Protein AF-A0A926Y7V2-F1 (afdb_monomer)

Solvent-accessible surface area (backbone atoms only — not comparable to full-atom values): 4595 Å² total; per-residue (Å²): 139,65,71,73,63,56,71,67,55,77,77,66,64,90,63,87,92,54,75,84,41,69,43,82,52,98,90,41,76,42,81,41,77,53,45,86,91,39,73,88,51,45,43,67,59,54,53,51,46,57,51,34,31,75,75,67,32,62,72,58,28,52,50,55,51,51,57,50,62,76,73,109

Mean predicted aligned error: 10.53 Å

Foldseek 3Di:
DCVVVVVVCVPADPDDQDGWDWDDDPNDTDTDQADPVCNVDGRVLVSVLVVCCVVVNNVVSVVVSVVVVVVD

Sequence (72 aa):
MELVRRSLSNFLNIGERSLQLYQLQKGEYMECDRSPTFPILPATKIIEFLDNCKTLGITSSLRQFREWVRNQ

Radius of gyration: 14.94 Å; Cα contacts (8 Å, |Δi|>4): 54; chains: 1; bounding box: 30×33×38 Å

pLDDT: mean 76.96, std 18.29, range [39.25, 95.62]

Structure (mmCIF, N/CA/C/O backbone):
data_AF-A0A926Y7V2-F1
#
_entry.id   AF-A0A926Y7V2-F1
#
loop_
_atom_site.group_PDB
_atom_site.id
_atom_site.type_symbol
_atom_site.label_atom_id
_atom_site.label_alt_id
_atom_site.label_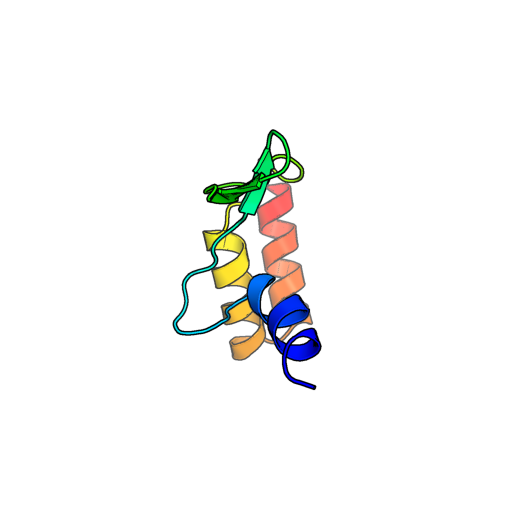comp_id
_atom_site.label_asym_id
_atom_site.label_entity_id
_atom_site.label_seq_id
_atom_site.pdbx_PDB_ins_code
_atom_site.Cartn_x
_atom_site.Cartn_y
_atom_site.Cartn_z
_atom_site.occupancy
_atom_site.B_iso_or_equiv
_atom_site.auth_seq_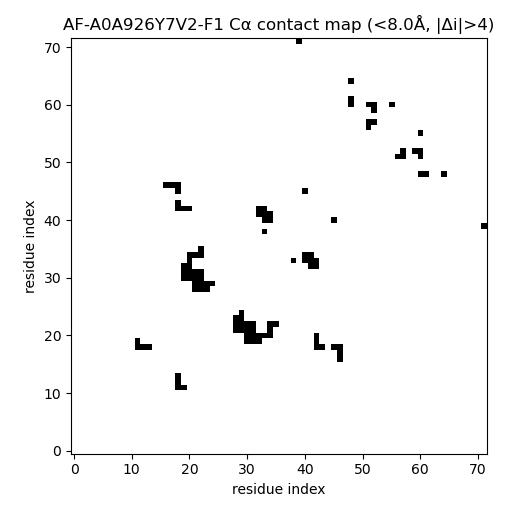id
_atom_site.auth_comp_id
_atom_site.auth_asym_id
_atom_site.auth_atom_id
_atom_site.pdbx_PDB_model_num
ATOM 1 N N . MET A 1 1 ? 20.796 -22.368 16.610 1.00 47.12 1 MET A N 1
ATOM 2 C CA . MET A 1 1 ? 20.866 -21.065 15.904 1.00 47.12 1 MET A CA 1
ATOM 3 C C . MET A 1 1 ? 19.789 -20.966 14.814 1.00 47.12 1 MET A C 1
ATOM 5 O O . MET A 1 1 ? 20.046 -20.457 13.735 1.00 47.12 1 MET A O 1
ATOM 9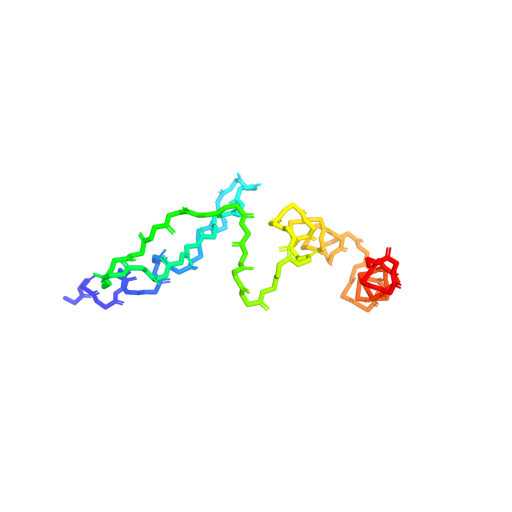 N N . GLU A 1 2 ? 18.566 -21.440 15.085 1.00 40.72 2 GLU A N 1
ATOM 10 C CA . GLU A 1 2 ? 17.496 -21.550 14.069 1.00 40.72 2 GLU A CA 1
ATOM 11 C C . GLU A 1 2 ? 16.264 -20.694 14.406 1.00 40.72 2 GLU A C 1
ATOM 13 O O . GLU A 1 2 ? 15.427 -20.420 13.550 1.00 40.72 2 GLU A O 1
ATOM 18 N N . LEU A 1 3 ? 16.194 -20.180 15.641 1.00 42.22 3 LEU A N 1
ATOM 19 C CA . LEU A 1 3 ? 15.110 -19.306 16.091 1.00 42.22 3 LEU A CA 1
ATOM 20 C C . LEU A 1 3 ? 15.192 -17.883 15.522 1.00 42.22 3 LEU A C 1
ATOM 22 O O . LEU A 1 3 ? 14.158 -17.257 15.314 1.00 42.22 3 LEU A O 1
ATOM 26 N N . VAL A 1 4 ? 16.388 -17.377 15.205 1.00 49.97 4 VAL A N 1
ATOM 27 C CA . VAL A 1 4 ? 16.538 -16.002 14.689 1.00 49.97 4 VAL A CA 1
ATOM 28 C C . VAL A 1 4 ? 16.043 -15.889 13.240 1.00 49.97 4 VAL A C 1
ATOM 30 O O . VAL A 1 4 ? 15.529 -14.848 12.840 1.00 49.97 4 VAL A O 1
ATOM 33 N N . ARG A 1 5 ? 16.090 -16.982 12.462 1.00 39.25 5 ARG A N 1
ATOM 34 C CA . ARG A 1 5 ? 15.657 -16.987 11.055 1.00 39.25 5 ARG A CA 1
ATOM 35 C C . ARG A 1 5 ? 14.129 -16.960 10.902 1.00 39.25 5 ARG A C 1
ATOM 37 O O . ARG A 1 5 ? 13.622 -16.362 9.957 1.00 39.25 5 ARG A O 1
ATOM 44 N N . ARG A 1 6 ? 13.383 -17.530 11.856 1.00 41.94 6 ARG A N 1
ATOM 45 C CA . ARG A 1 6 ? 11.906 -17.505 11.851 1.00 41.94 6 ARG A CA 1
ATOM 46 C C . ARG A 1 6 ? 11.322 -16.119 12.144 1.00 41.94 6 ARG A C 1
ATOM 48 O O . ARG A 1 6 ? 10.252 -15.804 11.641 1.00 41.94 6 ARG A O 1
ATOM 55 N N . SER A 1 7 ? 12.051 -15.268 12.868 1.00 42.28 7 SER A N 1
ATOM 56 C CA . SER A 1 7 ? 11.563 -13.942 13.278 1.00 42.28 7 SER A CA 1
ATOM 57 C C . SER A 1 7 ? 11.365 -12.962 12.107 1.00 42.28 7 SER A C 1
ATOM 59 O O . SER A 1 7 ? 10.476 -12.120 12.148 1.00 42.28 7 SER A O 1
ATOM 61 N N . LEU A 1 8 ? 12.128 -13.107 11.017 1.00 40.34 8 LEU A N 1
ATOM 62 C CA . LEU A 1 8 ? 11.993 -12.261 9.818 1.00 40.34 8 LEU A CA 1
ATOM 63 C C . LEU A 1 8 ? 11.165 -12.909 8.697 1.00 40.34 8 LEU A C 1
ATOM 65 O O . LEU A 1 8 ? 10.773 -12.232 7.753 1.00 40.34 8 LEU A O 1
ATOM 69 N N . SER A 1 9 ? 10.864 -14.206 8.812 1.00 41.28 9 SER A N 1
ATOM 70 C CA . SER A 1 9 ? 10.108 -14.962 7.800 1.00 41.28 9 SER A CA 1
ATOM 71 C C . SER A 1 9 ? 8.591 -14.772 7.927 1.00 41.28 9 SER A C 1
ATOM 73 O O . SER A 1 9 ? 7.864 -14.979 6.963 1.00 41.28 9 SER A O 1
ATOM 75 N N . ASN A 1 10 ? 8.113 -14.344 9.100 1.00 45.09 10 ASN A N 1
ATOM 76 C CA . ASN A 1 10 ? 6.689 -14.124 9.370 1.00 45.09 10 ASN A CA 1
ATOM 77 C C . ASN A 1 10 ? 6.181 -12.743 8.923 1.00 45.09 10 ASN A C 1
ATOM 79 O O . ASN A 1 10 ? 5.002 -12.453 9.093 1.00 45.09 10 ASN A O 1
ATOM 83 N N . PHE A 1 11 ? 7.049 -11.878 8.386 1.00 50.44 11 PHE A N 1
ATOM 84 C CA . PHE A 1 11 ? 6.681 -10.493 8.077 1.00 50.44 11 PHE A CA 1
ATOM 85 C C . PHE A 1 11 ? 6.298 -10.241 6.617 1.00 50.44 11 PHE A C 1
ATOM 87 O O . PHE A 1 11 ? 5.596 -9.270 6.349 1.00 50.44 11 PHE A O 1
ATOM 94 N N . LEU A 1 12 ? 6.724 -11.087 5.674 1.00 47.16 12 LEU A N 1
ATOM 95 C CA . LEU A 1 12 ? 6.316 -10.975 4.273 1.00 47.16 12 LEU A CA 1
ATOM 96 C C . LEU A 1 12 ? 6.689 -12.253 3.506 1.00 47.16 12 LEU A C 1
ATOM 98 O O . LEU A 1 12 ? 7.841 -12.429 3.110 1.00 47.16 12 LEU A O 1
ATOM 102 N N . ASN A 1 13 ? 5.729 -13.150 3.279 1.00 47.56 13 ASN A N 1
ATOM 103 C CA . ASN A 1 13 ? 5.915 -14.268 2.356 1.00 47.56 13 ASN A CA 1
ATOM 104 C C . ASN A 1 13 ? 5.518 -13.811 0.943 1.00 47.56 13 ASN A C 1
ATOM 106 O O . ASN A 1 13 ? 4.342 -13.792 0.599 1.00 47.56 13 ASN A O 1
ATOM 110 N N . ILE A 1 14 ? 6.495 -13.402 0.126 1.00 51.56 14 ILE A N 1
ATOM 111 C CA . ILE A 1 14 ? 6.288 -13.182 -1.316 1.00 51.56 14 ILE A CA 1
ATOM 112 C C . ILE A 1 14 ? 6.519 -14.518 -2.038 1.00 51.56 14 ILE A C 1
ATOM 114 O O . ILE A 1 14 ? 7.477 -14.682 -2.792 1.00 51.56 14 ILE A O 1
ATOM 118 N N . GLY A 1 15 ? 5.653 -15.489 -1.767 1.00 50.34 15 GLY A N 1
ATOM 119 C CA . GLY A 1 15 ? 5.550 -16.751 -2.493 1.00 50.34 15 GLY A CA 1
ATOM 120 C C . GLY A 1 15 ? 4.175 -16.821 -3.148 1.00 50.34 15 GLY A C 1
ATOM 121 O O . GLY A 1 15 ? 3.173 -16.728 -2.456 1.00 50.34 15 GLY A O 1
ATOM 122 N N . GLU A 1 16 ? 4.142 -16.889 -4.480 1.00 49.78 16 GLU A N 1
ATOM 123 C CA . GLU A 1 16 ? 2.931 -17.016 -5.313 1.00 49.78 16 GLU A CA 1
ATOM 124 C C . GLU A 1 16 ? 1.786 -16.026 -4.999 1.00 49.78 16 GLU A C 1
ATOM 126 O O . GLU A 1 16 ? 0.646 -16.375 -4.735 1.00 49.78 16 GLU A O 1
ATOM 131 N N . ARG A 1 17 ? 2.110 -14.733 -5.151 1.00 61.16 17 ARG A N 1
ATOM 132 C CA . ARG A 1 17 ? 1.196 -13.638 -5.553 1.00 61.16 17 ARG A CA 1
ATOM 133 C C . ARG A 1 17 ? -0.025 -13.357 -4.661 1.00 61.16 17 ARG A C 1
ATOM 135 O O . ARG A 1 17 ? -0.927 -12.657 -5.111 1.00 61.16 17 ARG A O 1
ATOM 142 N N . SER A 1 18 ? -0.025 -13.781 -3.402 1.00 65.56 18 SER A N 1
ATOM 143 C CA . SER A 1 18 ? -0.970 -13.296 -2.387 1.00 65.56 18 SER A CA 1
ATOM 144 C C . SER A 1 18 ? -0.252 -12.425 -1.355 1.00 65.56 18 SER A C 1
ATOM 146 O O . SER A 1 18 ? 0.670 -12.883 -0.684 1.00 65.56 18 SER A O 1
ATOM 148 N N . LEU A 1 19 ? -0.664 -11.162 -1.221 1.00 76.94 19 LEU A N 1
ATOM 149 C CA . LEU A 1 19 ? -0.236 -10.292 -0.126 1.00 76.94 19 LEU A CA 1
ATOM 150 C C . LEU A 1 19 ? -1.218 -10.461 1.031 1.00 76.94 19 LEU A C 1
ATOM 152 O O . LEU A 1 19 ? -2.366 -10.039 0.920 1.00 76.94 19 LEU A O 1
ATOM 156 N N . GLN A 1 20 ? -0.747 -11.044 2.128 1.00 79.25 20 GLN A N 1
ATOM 157 C CA . GLN A 1 20 ? -1.496 -11.125 3.379 1.00 79.25 20 GLN A CA 1
ATOM 158 C C . GLN A 1 20 ? -1.091 -9.952 4.268 1.00 79.25 20 GLN A C 1
ATOM 160 O O . GLN A 1 20 ? 0.100 -9.719 4.490 1.00 79.25 20 GLN A O 1
ATOM 165 N N . LEU A 1 21 ? -2.069 -9.190 4.755 1.00 80.06 21 LEU A N 1
ATOM 166 C CA . LEU A 1 21 ? -1.825 -8.138 5.735 1.00 80.06 21 LEU A CA 1
ATOM 167 C C . LEU A 1 21 ? -2.216 -8.662 7.109 1.00 80.06 21 LEU A C 1
ATOM 169 O O . LEU A 1 21 ? -3.247 -9.309 7.269 1.00 80.06 21 LEU A O 1
ATOM 173 N N . TYR A 1 22 ? -1.407 -8.338 8.109 1.00 85.31 22 TYR A N 1
ATOM 174 C CA . TYR A 1 22 ? -1.693 -8.673 9.494 1.00 85.31 22 TYR A CA 1
ATOM 175 C C . TYR A 1 22 ? -1.820 -7.399 10.318 1.00 85.31 22 TYR A C 1
ATOM 177 O O . TYR A 1 22 ? -1.037 -6.459 10.165 1.00 85.31 22 TYR A O 1
ATOM 185 N N . GLN A 1 23 ? -2.795 -7.378 11.218 1.00 82.50 23 GLN A N 1
ATOM 186 C CA . GLN A 1 23 ? -2.982 -6.324 12.202 1.00 82.50 23 GLN A CA 1
ATOM 187 C C . GLN A 1 23 ? -2.760 -6.883 13.604 1.00 82.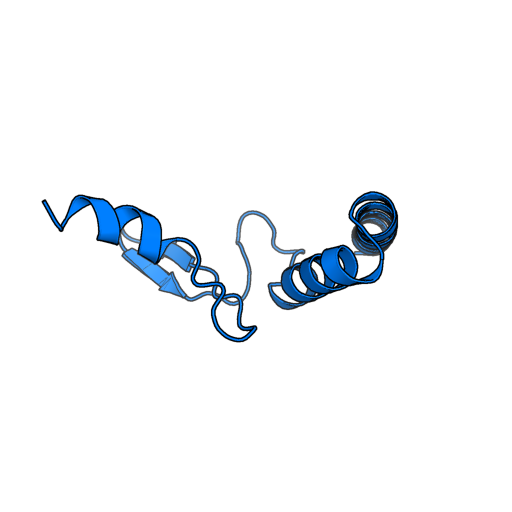50 23 GLN A C 1
ATOM 189 O O . GLN A 1 23 ? -3.320 -7.915 13.965 1.00 82.50 23 GLN A O 1
ATOM 194 N N . LEU A 1 24 ? -1.993 -6.158 14.420 1.00 86.31 24 LEU A N 1
ATOM 195 C CA . LEU A 1 24 ? -1.881 -6.450 15.843 1.00 86.31 24 LEU A CA 1
ATOM 196 C C . LEU A 1 24 ? -3.186 -6.062 16.551 1.00 86.31 24 LEU A C 1
ATOM 198 O O . LEU A 1 24 ? -3.517 -4.879 16.656 1.00 86.31 24 LEU A O 1
ATOM 202 N N . GLN A 1 25 ? -3.915 -7.050 17.055 1.00 84.62 25 GLN A N 1
ATOM 203 C CA . GLN A 1 25 ? -5.102 -6.857 17.879 1.00 84.62 25 GLN A CA 1
ATOM 204 C C . GLN A 1 25 ? -4.971 -7.701 19.147 1.00 84.62 25 GLN A C 1
ATOM 206 O O . GLN A 1 25 ? -4.689 -8.892 19.087 1.00 84.62 25 GLN A O 1
ATOM 211 N N . LYS A 1 26 ? -5.162 -7.077 20.317 1.00 84.00 26 LYS A N 1
ATOM 212 C CA . LYS A 1 26 ? -5.120 -7.752 21.632 1.00 84.00 26 LYS A CA 1
ATOM 213 C C . LYS A 1 26 ? -3.851 -8.594 21.884 1.00 84.00 26 LYS A C 1
ATOM 215 O O . LYS A 1 26 ? -3.897 -9.566 22.624 1.00 84.00 26 LYS A O 1
ATOM 220 N N . GLY A 1 27 ? -2.716 -8.187 21.308 1.00 89.81 27 GLY A N 1
ATOM 221 C CA . GLY A 1 27 ? -1.428 -8.873 21.472 1.00 89.81 27 GLY A CA 1
ATOM 222 C C . GLY A 1 27 ? -1.143 -9.969 20.442 1.00 89.81 27 GLY A C 1
ATOM 223 O O . GLY A 1 27 ? -0.055 -10.535 20.475 1.00 89.81 27 GLY A O 1
ATOM 224 N N . GLU A 1 28 ? -2.057 -10.222 19.503 1.00 86.88 28 GLU A N 1
ATOM 225 C CA . GLU A 1 28 ? -1.897 -11.226 18.448 1.00 86.88 28 GLU A CA 1
ATOM 226 C C . GLU A 1 28 ? -2.019 -10.598 17.054 1.00 86.88 28 GLU A C 1
ATOM 228 O O . GLU A 1 28 ? -2.721 -9.605 16.854 1.00 86.88 28 GLU A O 1
ATOM 233 N N . TYR A 1 29 ? -1.308 -11.161 16.078 1.00 86.81 29 TYR A N 1
ATOM 234 C CA . TYR A 1 29 ? -1.393 -10.738 14.682 1.00 86.81 29 TYR A CA 1
ATOM 235 C C . TYR A 1 29 ? -2.530 -11.490 13.990 1.00 86.81 29 TYR A C 1
ATOM 237 O O . TYR A 1 29 ? -2.436 -12.698 13.789 1.00 86.81 29 TYR A O 1
ATOM 245 N N . MET A 1 30 ? -3.587 -10.775 13.609 1.00 82.81 30 MET A N 1
ATOM 246 C CA . MET A 1 30 ? -4.721 -11.333 12.869 1.00 82.81 30 MET A CA 1
ATOM 247 C C . MET A 1 30 ? -4.698 -10.874 11.416 1.00 82.81 30 MET A C 1
ATOM 249 O O . MET A 1 30 ? -4.358 -9.724 11.136 1.00 82.81 30 MET A O 1
ATOM 253 N N . GLU A 1 31 ? -5.052 -11.772 10.500 1.00 82.94 31 GLU A N 1
ATOM 254 C CA . GLU A 1 31 ? -5.139 -11.469 9.071 1.00 82.94 31 GLU A CA 1
ATOM 255 C C . GLU A 1 31 ? -6.248 -10.443 8.800 1.00 82.94 31 GLU A C 1
ATOM 257 O O . GLU A 1 31 ? -7.310 -10.459 9.428 1.00 82.94 31 GLU A O 1
ATOM 262 N N . CYS A 1 32 ? -5.985 -9.515 7.887 1.00 76.19 32 CYS A N 1
ATOM 263 C CA . CYS A 1 32 ? -6.914 -8.469 7.500 1.00 76.19 32 CYS A CA 1
ATOM 264 C C . CYS A 1 32 ? -6.753 -8.136 6.015 1.00 76.19 32 CYS A C 1
ATOM 266 O O . CYS A 1 32 ? -5.652 -8.159 5.476 1.00 76.19 32 CYS A O 1
ATOM 268 N N . ASP A 1 33 ? -7.841 -7.747 5.358 1.00 70.81 33 ASP A N 1
ATOM 269 C CA . ASP A 1 33 ? -7.811 -7.364 3.942 1.00 70.81 33 ASP A CA 1
ATOM 270 C C . ASP A 1 33 ? -7.263 -5.947 3.707 1.00 70.81 33 ASP A C 1
ATOM 272 O O . ASP A 1 33 ? -6.914 -5.576 2.580 1.00 70.81 33 ASP A O 1
ATOM 276 N N . ARG A 1 34 ? -7.220 -5.112 4.757 1.00 72.06 34 ARG A N 1
ATOM 277 C CA . ARG A 1 34 ? -6.830 -3.697 4.673 1.00 72.06 34 ARG A CA 1
ATOM 278 C C . ARG A 1 34 ? -6.060 -3.252 5.905 1.00 72.06 34 ARG A C 1
ATOM 280 O O . ARG A 1 34 ? -6.419 -3.569 7.033 1.00 72.06 34 ARG A O 1
ATOM 287 N N . SER A 1 35 ? -5.024 -2.446 5.690 1.00 76.19 35 SER A N 1
ATOM 288 C CA . SER A 1 35 ? -4.310 -1.817 6.797 1.00 76.19 35 SER A CA 1
ATOM 289 C C . SER A 1 35 ? -5.192 -0.736 7.442 1.00 76.19 35 SER A C 1
ATOM 291 O O . SER A 1 35 ? -5.660 0.155 6.733 1.00 76.19 35 SER A O 1
ATOM 293 N N . PRO A 1 36 ? -5.363 -0.726 8.773 1.00 72.44 36 PRO A N 1
ATOM 294 C CA . PRO A 1 36 ? -6.041 0.367 9.474 1.00 72.44 36 PRO A CA 1
ATOM 295 C C . PRO A 1 36 ? -5.315 1.707 9.319 1.00 72.44 36 PRO A C 1
ATOM 297 O O . PRO A 1 36 ? -5.940 2.761 9.351 1.00 72.44 36 PRO A O 1
ATOM 300 N N . THR A 1 37 ? -3.990 1.672 9.155 1.00 80.31 37 THR A N 1
ATOM 301 C CA . THR A 1 37 ? -3.159 2.864 8.940 1.00 80.31 37 THR A CA 1
ATOM 302 C C . THR A 1 37 ? -3.312 3.410 7.523 1.00 80.31 37 THR A C 1
ATOM 304 O O . THR A 1 37 ? -3.185 4.613 7.311 1.00 80.31 37 THR A O 1
ATOM 307 N N . PHE A 1 38 ? -3.631 2.545 6.558 1.00 79.44 38 PHE A N 1
ATOM 308 C CA . PHE A 1 38 ? -3.856 2.923 5.165 1.00 79.44 38 PHE A CA 1
ATOM 309 C C . PHE A 1 38 ? -5.187 2.348 4.654 1.00 79.44 38 PHE A C 1
ATOM 311 O O . PHE A 1 38 ? -5.179 1.440 3.821 1.00 79.44 38 PHE A O 1
ATOM 318 N N . PRO A 1 39 ? -6.343 2.878 5.107 1.00 80.88 39 PRO A N 1
ATOM 319 C CA . PRO A 1 39 ? -7.658 2.316 4.777 1.00 80.88 39 PRO A CA 1
ATOM 320 C C . PRO A 1 39 ? -7.962 2.333 3.275 1.00 80.88 39 PRO A C 1
ATOM 322 O O . PRO A 1 39 ? -8.687 1.477 2.768 1.00 80.88 39 PRO A O 1
ATOM 325 N N . ILE A 1 40 ? -7.388 3.317 2.578 1.00 83.06 40 ILE A N 1
ATOM 326 C CA . ILE A 1 40 ? -7.530 3.531 1.136 1.00 83.06 40 ILE A CA 1
ATOM 327 C C . ILE A 1 40 ? -6.622 2.623 0.300 1.00 83.06 40 ILE A C 1
ATOM 329 O O . ILE A 1 40 ? -6.764 2.590 -0.917 1.00 83.06 40 ILE A O 1
ATOM 333 N N . LEU A 1 41 ? -5.671 1.914 0.923 1.00 84.50 41 LEU A N 1
ATOM 334 C CA . LEU A 1 41 ? -4.672 1.104 0.230 1.00 84.50 41 LEU A CA 1
ATOM 335 C C . LEU A 1 41 ? -4.992 -0.391 0.371 1.00 84.50 41 LEU A C 1
ATOM 337 O O . LEU A 1 41 ? -4.580 -1.020 1.349 1.00 84.50 41 LEU A O 1
ATOM 341 N N . PRO A 1 42 ? -5.713 -0.989 -0.594 1.00 83.88 42 PRO A N 1
ATOM 342 C CA . PRO A 1 42 ? -5.979 -2.419 -0.578 1.00 83.88 42 PRO A CA 1
ATOM 343 C C . PRO A 1 42 ? -4.727 -3.222 -0.951 1.00 83.88 42 PRO A C 1
ATOM 345 O O . PRO A 1 42 ? -3.897 -2.779 -1.752 1.00 83.88 42 PRO A O 1
ATOM 348 N N . ALA A 1 43 ? -4.634 -4.452 -0.439 1.00 82.69 43 ALA A N 1
ATOM 349 C CA . ALA A 1 43 ? -3.533 -5.368 -0.738 1.00 82.69 43 ALA A CA 1
ATOM 350 C C . ALA A 1 43 ? -3.353 -5.619 -2.251 1.00 82.69 43 ALA A C 1
ATOM 352 O O . ALA A 1 43 ? -2.230 -5.686 -2.752 1.00 82.69 43 ALA A O 1
ATOM 353 N N . THR A 1 44 ? -4.455 -5.663 -3.004 1.00 85.38 44 THR A N 1
ATOM 354 C CA . THR A 1 44 ? -4.454 -5.837 -4.466 1.00 85.38 44 THR A CA 1
ATOM 355 C C . THR A 1 44 ? -3.690 -4.736 -5.198 1.00 85.38 44 THR A C 1
ATOM 357 O O . THR A 1 44 ? -2.946 -5.030 -6.132 1.00 85.38 44 THR A O 1
ATOM 360 N N . LYS A 1 45 ? -3.796 -3.479 -4.747 1.00 88.38 45 LYS A N 1
ATOM 361 C CA . LYS A 1 45 ? -3.072 -2.352 -5.355 1.00 88.38 45 LYS A CA 1
ATOM 362 C C . LYS A 1 45 ? -1.575 -2.400 -5.083 1.00 88.38 45 LYS A C 1
ATOM 364 O O . LYS A 1 45 ? -0.791 -1.982 -5.930 1.00 88.38 45 LYS A O 1
ATOM 369 N N . ILE A 1 46 ? -1.169 -2.952 -3.942 1.00 87.06 46 ILE A N 1
ATOM 370 C CA . ILE A 1 46 ? 0.246 -3.188 -3.636 1.00 87.06 46 ILE A CA 1
ATOM 371 C C . ILE A 1 46 ? 0.806 -4.272 -4.566 1.00 87.06 46 ILE A C 1
ATOM 373 O O . ILE A 1 46 ? 1.882 -4.091 -5.131 1.00 87.06 46 ILE A O 1
ATOM 377 N N . ILE A 1 47 ? 0.065 -5.365 -4.780 1.00 88.00 47 ILE A N 1
ATOM 378 C CA . ILE A 1 47 ? 0.463 -6.428 -5.717 1.00 88.00 47 ILE A CA 1
ATOM 379 C C . ILE A 1 47 ? 0.601 -5.872 -7.141 1.00 88.00 47 ILE A C 1
ATOM 381 O O . ILE A 1 47 ? 1.615 -6.117 -7.791 1.00 88.00 47 ILE A O 1
ATOM 385 N N . GLU A 1 48 ? -0.375 -5.088 -7.605 1.00 90.12 48 GLU A N 1
ATOM 386 C CA . GLU A 1 48 ? -0.339 -4.423 -8.916 1.00 90.12 48 GLU A CA 1
ATOM 387 C C . GLU A 1 48 ? 0.877 -3.495 -9.049 1.00 90.12 48 GLU A C 1
ATOM 389 O O . GLU A 1 48 ? 1.591 -3.539 -10.048 1.00 90.12 48 GLU A O 1
ATOM 394 N N . PHE A 1 49 ? 1.175 -2.697 -8.020 1.00 91.12 49 PHE A N 1
ATOM 395 C CA . PHE A 1 49 ? 2.360 -1.841 -8.007 1.00 91.12 49 PHE A CA 1
ATOM 396 C C . PHE A 1 49 ? 3.665 -2.644 -8.105 1.00 91.12 49 PHE A C 1
ATOM 398 O O . PHE A 1 49 ? 4.561 -2.266 -8.863 1.00 91.12 49 PHE A O 1
ATOM 405 N N . LEU A 1 50 ? 3.779 -3.755 -7.371 1.00 89.94 50 LEU A N 1
ATOM 406 C CA . LEU A 1 50 ? 4.953 -4.630 -7.425 1.00 89.94 50 LEU A CA 1
ATOM 407 C C . LEU A 1 50 ? 5.114 -5.282 -8.802 1.00 89.94 50 LEU A C 1
ATOM 409 O O . LEU A 1 50 ? 6.243 -5.457 -9.261 1.00 89.94 50 LEU A O 1
ATOM 413 N N . ASP A 1 51 ? 4.009 -5.625 -9.461 1.00 91.19 51 ASP A N 1
ATOM 414 C CA . ASP A 1 51 ? 4.021 -6.160 -10.821 1.00 91.19 51 ASP A CA 1
ATOM 415 C C . ASP A 1 51 ? 4.477 -5.111 -11.839 1.00 91.19 51 ASP A C 1
ATOM 417 O O . ASP A 1 51 ? 5.413 -5.344 -12.604 1.00 91.19 51 ASP A O 1
ATOM 421 N N . ASN A 1 52 ? 3.907 -3.908 -11.755 1.00 92.19 52 ASN A N 1
ATOM 422 C CA . ASN A 1 52 ? 4.301 -2.766 -12.573 1.00 92.19 52 ASN A CA 1
ATOM 423 C C . ASN A 1 52 ? 5.786 -2.432 -12.389 1.00 92.19 52 ASN A C 1
ATOM 425 O O . ASN A 1 52 ? 6.483 -2.149 -13.360 1.00 92.19 52 ASN A O 1
ATOM 429 N N . CYS A 1 53 ? 6.321 -2.529 -11.168 1.00 92.88 53 CYS A N 1
ATOM 430 C CA . CYS A 1 53 ? 7.745 -2.289 -10.931 1.00 92.88 53 CYS A CA 1
ATOM 431 C C . CYS A 1 53 ? 8.636 -3.276 -11.694 1.00 92.88 53 CYS A C 1
ATOM 433 O O . CYS A 1 53 ? 9.702 -2.880 -12.169 1.00 92.88 53 CYS A O 1
ATOM 43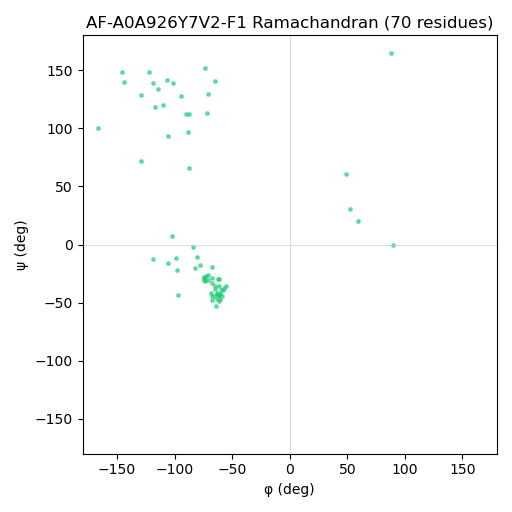5 N N . LYS A 1 54 ? 8.205 -4.537 -11.828 1.00 89.56 54 LYS A N 1
ATOM 436 C CA . LYS A 1 54 ? 8.933 -5.575 -12.573 1.00 89.56 54 LYS A CA 1
ATOM 437 C C . LYS A 1 54 ? 8.843 -5.381 -14.086 1.00 89.56 54 LYS A C 1
ATOM 439 O O .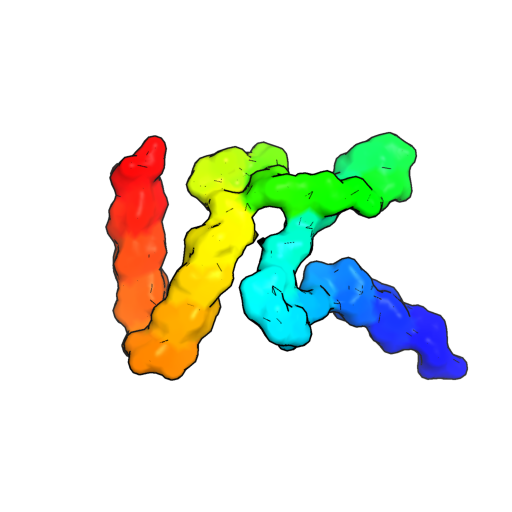 LYS A 1 54 ? 9.778 -5.750 -14.786 1.00 89.56 54 LYS A O 1
ATOM 444 N N . THR A 1 55 ? 7.739 -4.829 -14.586 1.00 91.62 55 THR A N 1
ATOM 445 C CA . THR A 1 55 ? 7.461 -4.714 -16.027 1.00 91.62 55 THR A CA 1
ATOM 446 C C . THR A 1 55 ? 7.833 -3.349 -16.608 1.00 91.62 55 THR A C 1
ATOM 448 O O . THR A 1 55 ? 8.442 -3.274 -17.670 1.00 91.62 55 THR A O 1
ATOM 451 N N . LEU A 1 56 ? 7.497 -2.265 -15.909 1.00 90.69 56 LEU A N 1
ATOM 452 C CA . LEU A 1 56 ? 7.641 -0.877 -16.358 1.00 90.69 56 LEU A CA 1
ATOM 453 C C . LEU A 1 56 ? 8.806 -0.141 -15.679 1.00 90.69 56 LEU A C 1
ATOM 455 O O . LEU A 1 56 ? 9.205 0.933 -16.140 1.00 90.69 56 LEU A O 1
ATOM 459 N N . GLY A 1 57 ? 9.331 -0.686 -14.578 1.00 92.00 57 GLY A N 1
ATOM 460 C CA . GLY A 1 57 ? 10.337 -0.047 -13.732 1.00 92.00 57 GLY A CA 1
ATOM 461 C C . GLY A 1 57 ? 9.740 0.844 -12.636 1.00 92.00 57 GLY A C 1
ATOM 462 O O . GLY A 1 57 ? 8.567 1.219 -12.651 1.00 92.00 57 GLY A O 1
ATOM 463 N N . ILE A 1 58 ? 10.562 1.196 -11.645 1.00 92.69 58 ILE A N 1
ATOM 464 C CA . ILE A 1 58 ? 10.107 1.866 -10.413 1.00 92.69 58 ILE A CA 1
ATOM 465 C C . ILE A 1 58 ? 9.534 3.265 -10.697 1.00 92.69 58 ILE A C 1
ATOM 467 O O . ILE A 1 58 ? 8.477 3.618 -10.178 1.00 92.69 58 ILE A O 1
ATOM 471 N N . THR A 1 59 ? 10.192 4.070 -11.537 1.00 95.00 59 THR A N 1
ATOM 472 C CA . THR A 1 59 ? 9.811 5.476 -11.779 1.00 95.00 59 THR A CA 1
ATOM 473 C C . THR A 1 59 ? 8.425 5.619 -12.413 1.00 95.00 59 THR A C 1
ATOM 475 O O . THR A 1 59 ? 7.608 6.426 -11.962 1.00 95.00 59 THR A O 1
ATOM 478 N N . SER A 1 60 ? 8.152 4.831 -13.454 1.00 93.69 60 SER A N 1
ATOM 479 C CA . SER A 1 60 ? 6.874 4.806 -14.176 1.00 93.69 60 SER A CA 1
ATOM 480 C C . SER A 1 60 ? 5.754 4.237 -13.299 1.00 93.69 60 SER A C 1
ATOM 482 O O . SER A 1 60 ? 4.665 4.811 -13.240 1.00 93.69 60 SER A O 1
ATOM 484 N N . SER A 1 61 ? 6.047 3.179 -12.543 1.00 95.06 61 SER A N 1
ATOM 485 C CA . SER A 1 61 ? 5.115 2.560 -11.596 1.00 95.06 61 SER A CA 1
ATOM 486 C C . SER A 1 61 ? 4.720 3.515 -10.479 1.00 95.06 61 SER A C 1
ATOM 488 O O . SER A 1 61 ? 3.545 3.637 -10.146 1.00 95.06 61 SER A O 1
ATOM 490 N N . LEU A 1 62 ? 5.684 4.261 -9.934 1.00 95.19 62 LEU A N 1
ATOM 491 C CA . LEU A 1 62 ? 5.434 5.235 -8.875 1.00 95.19 62 LEU A CA 1
ATOM 492 C C . LEU A 1 62 ? 4.594 6.417 -9.373 1.00 95.19 62 LEU A C 1
ATOM 494 O O . LEU A 1 62 ? 3.793 6.969 -8.622 1.00 95.19 62 LEU A O 1
ATOM 498 N N . ARG A 1 63 ? 4.749 6.815 -10.642 1.00 95.62 63 ARG A N 1
ATOM 499 C CA . ARG A 1 63 ? 3.878 7.822 -11.259 1.00 95.62 63 ARG A CA 1
ATOM 500 C C . ARG A 1 63 ? 2.432 7.331 -11.338 1.00 95.62 63 ARG A C 1
ATOM 502 O O . ARG A 1 63 ? 1.564 8.025 -10.818 1.00 95.62 63 ARG A O 1
ATOM 509 N N . GLN A 1 64 ? 2.200 6.147 -11.903 1.00 94.25 64 GLN A N 1
ATOM 510 C CA . GLN A 1 64 ? 0.856 5.564 -1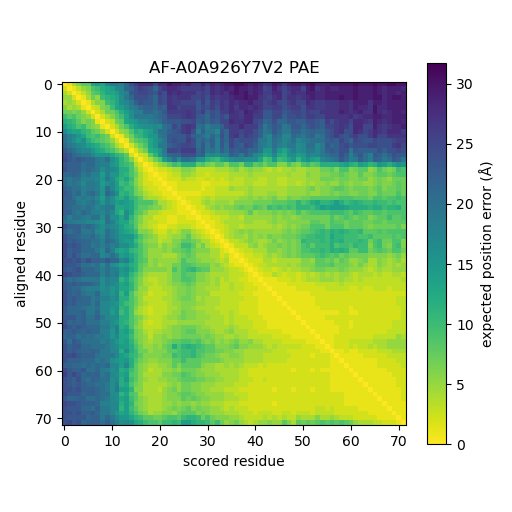2.011 1.00 94.25 64 GLN A CA 1
ATOM 511 C C . GLN A 1 64 ? 0.214 5.353 -10.638 1.00 94.25 64 GLN A C 1
ATOM 513 O O . GLN A 1 64 ? -0.943 5.703 -10.426 1.00 94.25 64 GLN A O 1
ATOM 518 N N . PHE A 1 65 ? 0.989 4.859 -9.671 1.00 94.06 65 PHE A N 1
ATOM 519 C CA . PHE A 1 65 ? 0.512 4.674 -8.306 1.00 94.06 65 PHE A CA 1
ATOM 520 C C . PHE A 1 65 ? 0.089 6.001 -7.663 1.00 94.06 65 PHE A C 1
ATOM 522 O O . PHE A 1 65 ? -0.978 6.081 -7.064 1.00 94.06 65 PHE A O 1
ATOM 529 N N . ARG A 1 66 ? 0.872 7.076 -7.829 1.00 93.19 66 ARG A N 1
ATOM 530 C CA . ARG A 1 66 ? 0.498 8.411 -7.327 1.00 93.19 66 ARG A CA 1
ATOM 531 C C . ARG A 1 66 ? -0.742 8.983 -8.006 1.00 93.19 66 ARG A C 1
ATOM 533 O O . ARG A 1 66 ? -1.528 9.647 -7.340 1.00 93.19 66 ARG A O 1
ATOM 540 N N . GLU A 1 67 ? -0.901 8.772 -9.310 1.00 95.44 67 GLU A N 1
ATOM 541 C CA . GLU A 1 67 ? -2.108 9.179 -10.040 1.00 95.44 67 GLU A CA 1
ATOM 542 C C . GLU A 1 67 ? -3.338 8.437 -9.505 1.00 95.44 67 GLU A C 1
ATOM 544 O O . GLU A 1 67 ? -4.359 9.065 -9.243 1.00 95.44 67 GLU A O 1
ATOM 549 N N . TRP A 1 68 ? -3.213 7.136 -9.231 1.00 94.44 68 TRP A N 1
ATOM 550 C CA . TRP A 1 68 ? -4.266 6.364 -8.576 1.00 94.44 68 TRP A CA 1
ATOM 551 C C . TRP A 1 68 ? -4.597 6.894 -7.170 1.00 94.44 68 TRP A C 1
ATOM 553 O O . TRP A 1 68 ? -5.770 7.141 -6.902 1.00 94.44 68 TRP A O 1
ATOM 563 N N . VAL A 1 69 ? -3.596 7.140 -6.309 1.00 91.44 69 VAL A N 1
ATOM 564 C CA . VAL A 1 69 ? -3.807 7.683 -4.947 1.00 91.44 69 VAL A CA 1
ATOM 565 C C . VAL A 1 69 ? -4.560 9.015 -4.978 1.00 91.44 69 VAL A C 1
ATOM 567 O O . VAL A 1 69 ? -5.400 9.256 -4.123 1.00 91.44 69 VAL A O 1
ATOM 570 N N . ARG A 1 70 ? -4.288 9.881 -5.962 1.00 92.94 70 ARG A N 1
ATOM 571 C CA . ARG A 1 70 ? -4.979 11.175 -6.112 1.00 92.94 70 ARG A CA 1
ATOM 572 C C . ARG A 1 70 ? -6.458 11.050 -6.493 1.00 92.94 70 ARG A C 1
ATOM 574 O O . ARG A 1 70 ? -7.187 1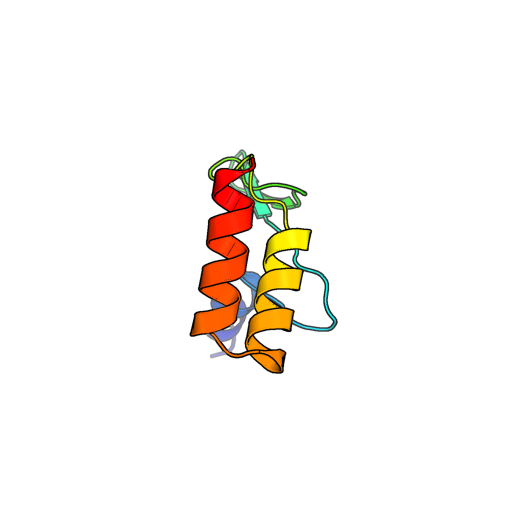2.018 -6.317 1.00 92.94 7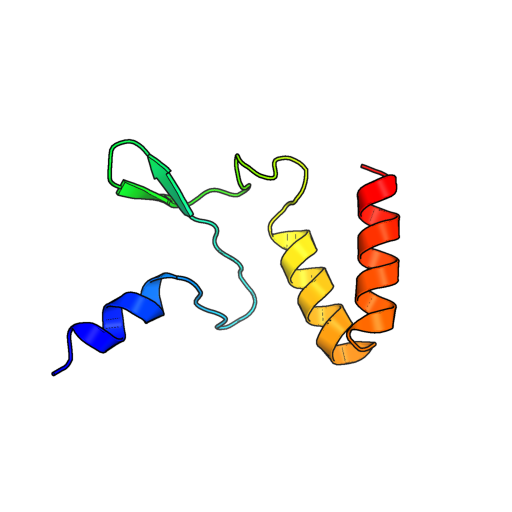0 ARG A O 1
ATOM 581 N N . ASN A 1 71 ? -6.867 9.901 -7.025 1.00 90.69 71 ASN A N 1
ATOM 582 C CA . ASN A 1 71 ? -8.237 9.617 -7.450 1.00 90.69 71 ASN A CA 1
ATOM 583 C C . ASN A 1 71 ? -9.009 8.747 -6.436 1.00 90.69 71 ASN A C 1
ATOM 585 O O . ASN A 1 71 ? -10.089 8.262 -6.773 1.00 90.69 71 ASN A O 1
ATOM 589 N N . GLN A 1 72 ? -8.439 8.469 -5.256 1.00 83.12 72 GLN A N 1
ATOM 590 C CA . GLN A 1 72 ? -9.131 7.813 -4.135 1.00 83.12 72 GLN A CA 1
ATOM 591 C C . GLN A 1 72 ? -9.738 8.856 -3.200 1.00 83.12 72 GLN A C 1
ATOM 593 O O . GLN A 1 72 ? -10.836 8.574 -2.676 1.00 83.12 72 GLN A O 1
#

Secondary structure (DSSP, 8-state):
--HHHHHHHTS---STT---EEEEETTEEEEESB-SS-TT-BHHHHHHHHHHHHHH-HHHHHHHHHHHHHT-